Protein AF-A0A2V9NU51-F1 (afdb_monomer_lite)

Radius of gyration: 13.66 Å; chains: 1; bounding box: 35×19×33 Å

pLDDT: mean 82.83, std 7.68, range [56.47, 93.12]

Sequence (62 aa):
AEELIPLIDEDSQPALWVLVTIYRGLLEKIVRLNYDVFTRKVSLSVWEKLRILSQGLLQRIL

Structure (mmCIF, N/CA/C/O backbone):
data_AF-A0A2V9NU51-F1
#
_entry.id   AF-A0A2V9NU51-F1
#
loop_
_atom_site.group_PDB
_atom_site.id
_atom_site.type_symbol
_atom_site.label_atom_id
_atom_site.label_alt_id
_atom_site.label_comp_id
_atom_site.label_asym_id
_atom_site.label_entity_id
_atom_site.label_seq_id
_atom_site.pdbx_PDB_ins_code
_atom_site.Cartn_x
_atom_site.Cartn_y
_atom_site.Cartn_z
_atom_site.occupancy
_atom_site.B_iso_or_equiv
_atom_site.auth_seq_id
_atom_site.auth_comp_id
_atom_site.auth_asym_id
_atom_site.auth_atom_id
_atom_site.pdbx_PDB_model_num
ATOM 1 N N . ALA A 1 1 ? -4.116 -9.959 -9.819 1.00 63.16 1 ALA A N 1
ATOM 2 C CA . ALA A 1 1 ? -3.655 -8.667 -10.370 1.00 63.16 1 ALA A CA 1
ATOM 3 C C . ALA A 1 1 ? -2.296 -8.816 -11.032 1.00 63.16 1 ALA A C 1
ATOM 5 O O . A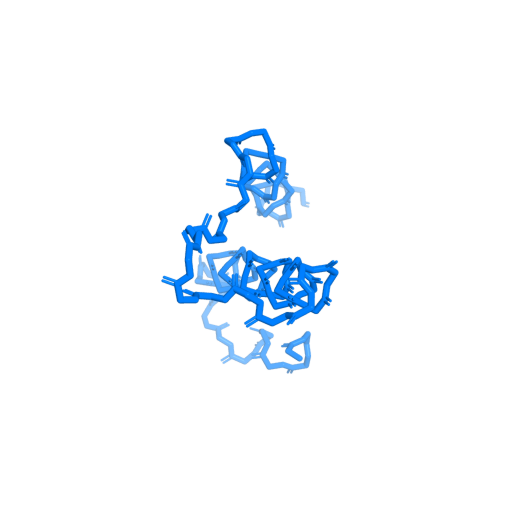LA A 1 1 ? -2.111 -8.241 -12.089 1.00 63.16 1 ALA A O 1
ATOM 6 N N . GLU A 1 2 ? -1.390 -9.611 -10.460 1.00 70.06 2 GLU A N 1
ATOM 7 C CA . GLU A 1 2 ? -0.062 -9.885 -11.032 1.00 70.06 2 GLU A CA 1
ATOM 8 C C . GLU A 1 2 ? -0.113 -10.399 -12.478 1.00 70.06 2 GLU A C 1
ATOM 10 O O . GLU A 1 2 ? 0.702 -9.983 -13.281 1.00 70.06 2 GLU A O 1
ATOM 15 N N . GLU A 1 3 ? -1.128 -11.179 -12.855 1.00 77.31 3 GLU A N 1
ATOM 16 C CA . GLU A 1 3 ? -1.310 -11.653 -14.240 1.00 77.31 3 GLU A CA 1
ATOM 17 C C . GLU A 1 3 ? -1.787 -10.571 -15.228 1.00 77.31 3 GLU A C 1
ATOM 19 O O . GLU A 1 3 ? -1.630 -10.724 -16.434 1.00 77.31 3 GLU A O 1
ATOM 24 N N . LEU A 1 4 ? -2.372 -9.474 -14.735 1.00 80.56 4 LEU A N 1
ATOM 25 C CA . LEU A 1 4 ? -2.911 -8.390 -15.568 1.00 80.56 4 LEU A C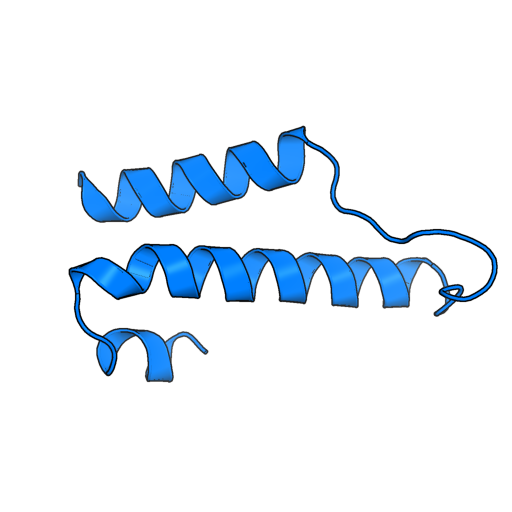A 1
ATOM 26 C C . LEU A 1 4 ? -1.915 -7.242 -15.744 1.00 80.56 4 LEU A C 1
ATOM 28 O O . LEU A 1 4 ? -2.027 -6.483 -16.701 1.00 80.56 4 LEU A O 1
ATOM 32 N N . ILE A 1 5 ? -0.958 -7.104 -14.823 1.00 81.56 5 ILE A N 1
ATOM 33 C CA . ILE A 1 5 ? 0.052 -6.040 -14.858 1.00 81.56 5 ILE A CA 1
ATOM 34 C C . ILE A 1 5 ? 0.899 -6.106 -16.141 1.00 81.56 5 ILE A C 1
ATOM 36 O O . ILE A 1 5 ? 1.020 -5.066 -16.781 1.00 81.56 5 ILE A O 1
ATOM 40 N N . PRO A 1 6 ? 1.385 -7.277 -16.604 1.00 87.19 6 PRO A N 1
ATOM 41 C CA . PRO A 1 6 ? 2.165 -7.369 -17.840 1.00 87.19 6 PRO A CA 1
ATOM 42 C C . PRO A 1 6 ? 1.413 -6.963 -19.115 1.00 87.19 6 PRO A C 1
ATOM 44 O O . PRO A 1 6 ? 2.039 -6.775 -20.152 1.00 87.19 6 PRO A O 1
ATOM 47 N N . LEU A 1 7 ? 0.079 -6.853 -19.067 1.00 89.56 7 LEU A N 1
ATOM 48 C CA . LEU A 1 7 ? -0.747 -6.442 -20.209 1.00 89.56 7 LEU A CA 1
ATOM 49 C C . LEU A 1 7 ? -0.844 -4.917 -20.354 1.00 89.56 7 LEU A C 1
ATOM 51 O O . LEU A 1 7 ? -1.402 -4.421 -21.332 1.00 89.56 7 LEU A O 1
ATOM 55 N N . ILE A 1 8 ? -0.357 -4.179 -19.360 1.00 89.44 8 ILE A N 1
ATOM 56 C CA . ILE A 1 8 ? -0.341 -2.722 -19.337 1.00 89.44 8 ILE A CA 1
ATOM 57 C C . ILE A 1 8 ? 1.003 -2.237 -19.871 1.00 89.44 8 ILE A C 1
ATOM 59 O O . ILE A 1 8 ? 2.023 -2.904 -19.701 1.00 89.44 8 ILE A O 1
ATOM 63 N N . ASP A 1 9 ? 0.993 -1.059 -20.490 1.00 90.75 9 ASP A N 1
ATOM 64 C CA . ASP A 1 9 ? 2.201 -0.352 -20.907 1.00 90.75 9 ASP A CA 1
ATOM 65 C C . ASP A 1 9 ? 3.265 -0.339 -19.793 1.00 90.75 9 ASP A C 1
ATOM 67 O O . ASP A 1 9 ? 2.951 -0.041 -18.637 1.00 90.75 9 ASP A O 1
ATOM 71 N N . GLU A 1 10 ? 4.503 -0.701 -20.143 1.00 85.75 10 GLU A N 1
ATOM 72 C CA . GLU A 1 10 ? 5.601 -0.983 -19.205 1.00 85.75 10 GLU A CA 1
ATOM 73 C C . GLU A 1 10 ? 5.875 0.191 -18.256 1.00 85.75 10 GLU A C 1
ATOM 75 O O . GLU A 1 10 ? 6.041 -0.004 -17.050 1.00 85.75 10 GLU A O 1
ATOM 80 N N . ASP A 1 11 ? 5.791 1.427 -18.759 1.00 84.94 11 ASP A N 1
ATOM 81 C CA . ASP A 1 11 ? 5.979 2.630 -17.949 1.00 84.94 11 ASP A CA 1
ATOM 82 C C . ASP A 1 11 ? 4.870 2.822 -16.904 1.00 84.94 11 ASP A C 1
ATOM 84 O O . ASP A 1 11 ? 5.094 3.427 -15.849 1.00 84.94 11 ASP A O 1
ATOM 88 N N . SER A 1 12 ? 3.683 2.282 -17.175 1.00 86.75 12 SER A N 1
ATOM 89 C CA . SER A 1 12 ? 2.491 2.397 -16.333 1.00 86.75 12 SER A CA 1
ATOM 90 C C . SER A 1 12 ? 2.347 1.245 -15.325 1.00 86.75 12 SER A C 1
ATOM 92 O O . SER A 1 12 ? 1.608 1.377 -14.341 1.00 86.75 12 SER A O 1
ATOM 94 N N . GLN A 1 13 ? 3.065 0.130 -15.512 1.00 89.25 13 GLN A N 1
ATOM 95 C CA . GLN A 1 13 ? 2.992 -1.050 -14.639 1.00 89.25 13 GLN A CA 1
ATOM 96 C C . GLN A 1 13 ? 3.336 -0.757 -13.167 1.00 89.25 13 GLN A C 1
ATOM 98 O O . GLN A 1 13 ? 2.560 -1.172 -12.297 1.00 89.25 13 GLN A O 1
ATOM 103 N N . PRO A 1 14 ? 4.405 -0.000 -12.834 1.00 85.62 14 PRO A N 1
ATOM 104 C CA . PRO A 1 14 ? 4.746 0.278 -11.438 1.00 85.62 14 PRO A CA 1
ATOM 105 C C . PRO A 1 14 ? 3.663 1.094 -10.729 1.00 85.62 14 PRO A C 1
ATOM 107 O O . PRO A 1 14 ? 3.324 0.825 -9.577 1.00 85.62 14 PRO A O 1
ATOM 110 N N . ALA A 1 15 ? 3.070 2.067 -11.426 1.00 85.50 15 ALA A N 1
ATOM 111 C CA . ALA A 1 15 ? 1.995 2.886 -10.876 1.00 85.50 15 ALA A CA 1
ATOM 112 C C . ALA A 1 15 ? 0.751 2.039 -10.568 1.00 85.50 15 ALA A C 1
ATOM 114 O O . ALA A 1 15 ? 0.162 2.164 -9.489 1.00 85.50 15 ALA A O 1
ATOM 115 N N . LEU A 1 16 ? 0.381 1.133 -11.480 1.00 87.38 16 LEU A N 1
ATOM 116 C CA . LEU A 1 16 ? -0.737 0.219 -11.264 1.00 87.38 16 LEU A CA 1
ATOM 117 C C . LEU A 1 16 ? -0.455 -0.767 -10.124 1.00 87.38 16 LEU A C 1
ATOM 119 O O . LEU A 1 16 ? -1.326 -0.998 -9.281 1.00 87.38 16 LEU A O 1
ATOM 123 N N . TRP A 1 17 ? 0.760 -1.313 -10.056 1.00 87.56 17 TRP A N 1
ATOM 124 C CA . TRP A 1 17 ? 1.176 -2.202 -8.975 1.00 87.56 17 TRP A CA 1
ATOM 125 C C . TRP A 1 17 ? 1.074 -1.517 -7.605 1.00 87.56 17 TRP A C 1
ATOM 127 O O . TRP A 1 17 ? 0.495 -2.080 -6.669 1.00 87.56 17 TRP A O 1
ATOM 137 N N . VAL A 1 18 ? 1.558 -0.272 -7.494 1.00 85.75 18 VAL A N 1
ATOM 138 C CA . VAL A 1 18 ? 1.443 0.540 -6.272 1.00 85.75 18 VAL A CA 1
ATOM 139 C C . VAL A 1 18 ? -0.024 0.736 -5.893 1.00 85.75 18 VAL A C 1
ATOM 141 O O . VAL A 1 18 ? -0.390 0.531 -4.734 1.00 85.75 18 VAL A O 1
ATOM 144 N N . LEU A 1 19 ? -0.876 1.097 -6.857 1.00 86.94 19 LEU A N 1
ATOM 145 C CA . LEU A 1 19 ? -2.301 1.325 -6.621 1.00 86.94 19 LEU A CA 1
ATOM 146 C C . LEU A 1 19 ? -2.990 0.069 -6.077 1.00 86.94 19 LEU A C 1
ATOM 148 O O . LEU A 1 19 ? -3.662 0.136 -5.046 1.00 86.94 19 LEU A O 1
ATOM 152 N N . VAL A 1 20 ? -2.786 -1.079 -6.727 1.00 89.25 20 VAL A N 1
ATOM 153 C CA . VAL A 1 20 ? -3.365 -2.363 -6.303 1.00 89.25 20 VAL A CA 1
ATOM 154 C C . VAL A 1 20 ? -2.877 -2.750 -4.909 1.00 89.25 20 VAL A C 1
ATOM 156 O O . VAL A 1 20 ? -3.673 -3.182 -4.073 1.00 89.25 20 VAL A O 1
ATOM 159 N N . THR A 1 21 ? -1.585 -2.570 -4.637 1.00 86.62 21 THR A N 1
ATOM 160 C CA . THR A 1 21 ? -0.974 -2.902 -3.344 1.00 86.62 21 THR A CA 1
ATOM 161 C C . THR A 1 21 ? -1.541 -2.041 -2.217 1.00 86.62 21 THR A C 1
ATOM 163 O O . THR A 1 21 ? -1.940 -2.567 -1.176 1.00 86.62 21 THR A O 1
ATOM 166 N N . ILE A 1 22 ? -1.665 -0.727 -2.435 1.00 85.81 22 ILE A N 1
ATOM 167 C CA . ILE A 1 22 ? -2.295 0.189 -1.475 1.00 85.81 22 ILE A CA 1
ATOM 168 C C . ILE A 1 22 ? -3.741 -0.231 -1.206 1.00 85.81 22 ILE A C 1
ATOM 170 O O . ILE A 1 22 ? -4.159 -0.295 -0.048 1.00 85.81 22 ILE A O 1
ATOM 174 N N . TYR A 1 23 ? -4.507 -0.533 -2.256 1.00 89.38 23 TYR A N 1
ATOM 175 C CA . TYR A 1 23 ? -5.916 -0.885 -2.108 1.00 89.38 23 TYR A CA 1
ATOM 176 C C . TYR A 1 23 ? -6.102 -2.207 -1.357 1.00 89.38 23 TYR A C 1
ATOM 178 O O . TYR A 1 23 ? -6.942 -2.293 -0.463 1.00 89.38 23 TYR A O 1
ATOM 186 N N . ARG A 1 24 ? -5.268 -3.215 -1.641 1.00 88.50 24 ARG A N 1
ATOM 187 C CA . ARG A 1 24 ? -5.251 -4.482 -0.897 1.00 88.50 24 ARG A CA 1
ATOM 188 C C . ARG A 1 24 ? -4.988 -4.257 0.593 1.00 88.50 24 ARG A C 1
ATOM 190 O O . ARG A 1 24 ? -5.752 -4.750 1.418 1.00 88.50 24 ARG A O 1
ATOM 197 N N . GLY A 1 25 ? -3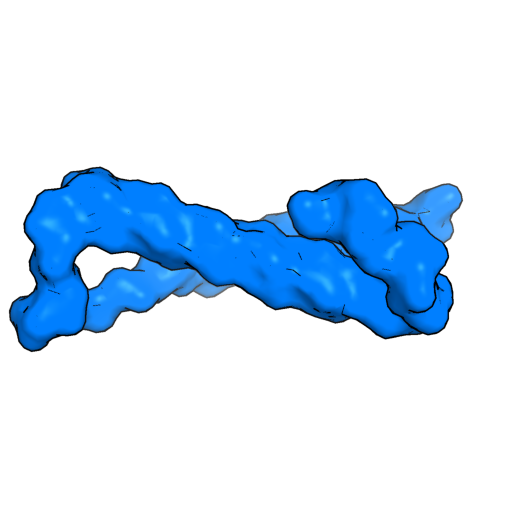.979 -3.455 0.937 1.00 87.62 25 GLY A N 1
ATOM 198 C CA . GLY A 1 25 ? -3.668 -3.138 2.335 1.00 87.62 25 GLY A CA 1
ATOM 199 C C . GLY A 1 25 ? -4.805 -2.402 3.055 1.00 87.62 25 GLY A C 1
ATOM 200 O O . GLY A 1 25 ? -5.072 -2.661 4.229 1.00 87.62 25 GLY A O 1
ATOM 201 N N . LEU A 1 26 ? -5.525 -1.518 2.355 1.00 88.06 26 LEU A N 1
ATOM 202 C CA . LEU A 1 26 ? -6.722 -0.875 2.904 1.00 88.06 26 LEU A CA 1
ATOM 203 C C . LEU A 1 26 ? -7.826 -1.895 3.195 1.00 88.06 26 LEU A C 1
ATOM 205 O O . LEU A 1 26 ? -8.381 -1.872 4.292 1.00 88.06 26 LEU A O 1
ATOM 209 N N . LEU A 1 27 ? -8.113 -2.800 2.257 1.00 91.44 27 LEU A N 1
ATOM 210 C CA . LEU A 1 27 ? -9.131 -3.839 2.437 1.00 91.44 27 LEU A CA 1
ATOM 211 C C . LEU A 1 27 ? -8.797 -4.759 3.619 1.00 91.44 27 LEU A C 1
ATOM 213 O O . LEU A 1 27 ? -9.650 -4.994 4.471 1.00 91.44 27 LEU A O 1
ATOM 217 N N . GLU A 1 28 ? -7.546 -5.204 3.745 1.00 90.94 28 GLU A N 1
ATOM 218 C CA . GLU A 1 28 ? -7.101 -6.011 4.889 1.00 90.94 28 GLU A CA 1
ATOM 219 C C . GLU A 1 28 ? -7.271 -5.270 6.222 1.00 90.94 28 GLU A C 1
ATOM 221 O O . GLU A 1 28 ? -7.693 -5.849 7.227 1.00 90.94 28 GLU A O 1
ATOM 226 N N . LYS A 1 29 ? -6.982 -3.965 6.244 1.00 88.38 29 LYS A N 1
ATOM 227 C CA . LYS A 1 29 ? -7.151 -3.135 7.438 1.00 88.38 29 LYS A CA 1
ATOM 228 C C . LYS A 1 29 ? -8.622 -2.937 7.799 1.00 88.38 29 LYS A C 1
ATOM 230 O O . LYS A 1 29 ? -8.946 -2.952 8.982 1.00 88.38 29 LYS A O 1
ATOM 235 N N . ILE A 1 30 ? -9.505 -2.800 6.809 1.00 90.19 30 ILE A N 1
ATOM 236 C CA . ILE A 1 30 ? -10.960 -2.748 7.016 1.00 90.19 30 ILE A CA 1
ATOM 237 C C . ILE A 1 30 ? -11.439 -4.035 7.698 1.00 90.19 30 ILE A C 1
ATOM 239 O O . ILE A 1 30 ? -12.147 -3.957 8.700 1.00 90.19 30 ILE A O 1
ATOM 243 N N . VAL A 1 31 ? -10.992 -5.204 7.224 1.00 93.12 31 VAL A N 1
ATOM 244 C CA . VAL A 1 31 ? -11.324 -6.500 7.844 1.00 93.12 31 VAL A CA 1
ATOM 245 C C . VAL A 1 31 ? -10.848 -6.549 9.301 1.00 93.12 31 VAL A C 1
ATOM 247 O O . VAL A 1 31 ? -11.626 -6.885 10.190 1.00 93.12 31 VAL A O 1
ATOM 250 N N . ARG A 1 32 ? -9.600 -6.143 9.579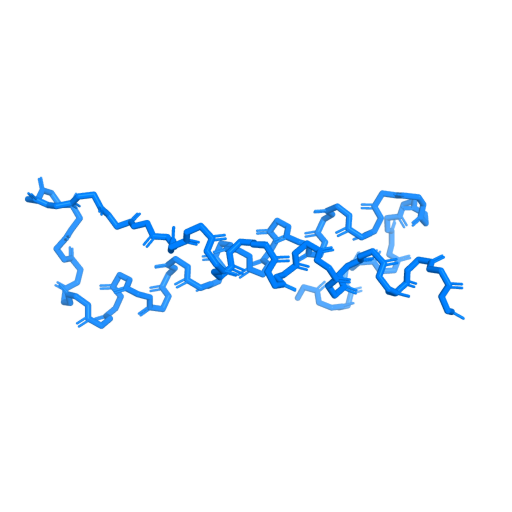 1.00 91.38 32 ARG A N 1
ATOM 251 C CA . ARG A 1 32 ? -9.044 -6.101 10.951 1.00 91.38 32 ARG A CA 1
ATOM 252 C C . ARG A 1 32 ? -9.780 -5.138 11.882 1.00 91.38 32 ARG A C 1
ATOM 254 O O . ARG A 1 32 ? -9.755 -5.323 13.094 1.00 91.38 32 ARG A O 1
ATOM 261 N N . LEU A 1 33 ? -10.413 -4.109 11.329 1.00 90.50 33 LEU A N 1
ATOM 262 C CA . LEU A 1 33 ? -11.214 -3.133 12.065 1.00 90.50 33 LEU A CA 1
ATOM 263 C C . LEU A 1 33 ? -12.697 -3.530 12.139 1.00 90.50 33 LEU A C 1
ATOM 265 O O . LEU A 1 33 ? -13.531 -2.680 12.439 1.00 90.50 33 LEU A O 1
ATOM 269 N N . ASN A 1 34 ? -13.033 -4.802 11.886 1.00 92.31 34 ASN A N 1
ATOM 270 C CA . ASN A 1 34 ? -14.403 -5.325 11.885 1.00 92.31 34 ASN A CA 1
ATOM 271 C C . ASN A 1 34 ? -15.347 -4.537 10.967 1.00 92.31 34 ASN A C 1
ATOM 273 O O . ASN A 1 34 ? -16.512 -4.331 11.295 1.00 92.31 34 ASN A O 1
ATOM 277 N N . TYR A 1 35 ? -14.838 -4.088 9.817 1.00 91.75 35 TYR A N 1
ATOM 278 C CA . TYR A 1 35 ? -15.598 -3.321 8.830 1.00 91.75 35 TYR A CA 1
ATOM 279 C C . TYR A 1 35 ? -16.158 -1.989 9.354 1.00 91.75 35 TYR A C 1
ATOM 281 O O . TYR A 1 35 ? -17.059 -1.418 8.739 1.00 91.75 35 TYR A O 1
ATOM 289 N N . ASP A 1 36 ? -15.602 -1.448 10.444 1.00 88.88 36 ASP A N 1
ATOM 290 C CA . ASP A 1 36 ? -15.937 -0.110 10.935 1.00 88.88 36 ASP A CA 1
ATOM 291 C C . ASP A 1 36 ? -15.347 0.966 10.009 1.00 88.88 36 ASP A C 1
ATOM 293 O O . ASP A 1 36 ? -14.281 1.534 10.250 1.00 88.88 36 ASP A O 1
ATOM 297 N N . VAL A 1 37 ? -16.045 1.204 8.901 1.00 87.75 37 VAL A N 1
ATOM 298 C CA . VAL A 1 37 ? -15.735 2.241 7.906 1.00 87.75 37 VAL A CA 1
ATOM 299 C C . VAL A 1 37 ? -16.595 3.493 8.075 1.00 87.75 37 VAL A C 1
ATOM 301 O O . VAL A 1 37 ? -16.318 4.510 7.443 1.00 87.75 37 VAL A O 1
ATOM 304 N N . PHE A 1 38 ? -17.628 3.434 8.921 1.00 88.19 38 PHE A N 1
ATOM 305 C CA . PHE A 1 38 ? -18.561 4.540 9.145 1.00 88.19 38 PHE A CA 1
ATOM 306 C C . PHE A 1 38 ? -18.121 5.456 10.290 1.00 88.19 38 PHE A C 1
ATOM 308 O O . PHE A 1 38 ? -18.349 6.662 10.216 1.00 88.19 38 PHE A O 1
ATOM 315 N N . THR A 1 39 ? -17.472 4.924 11.333 1.00 87.94 39 THR A N 1
ATOM 316 C CA . THR A 1 39 ? -17.071 5.718 12.507 1.00 87.94 39 THR A CA 1
ATOM 317 C C . THR A 1 39 ? -15.624 6.208 12.422 1.00 87.94 39 THR A C 1
ATOM 319 O O . THR A 1 39 ? -15.264 7.192 13.068 1.00 87.94 39 THR A O 1
ATOM 322 N N . ARG A 1 40 ? -14.776 5.571 11.604 1.00 81.38 40 ARG A N 1
ATOM 323 C CA . ARG A 1 40 ? -13.361 5.943 11.458 1.00 81.38 40 ARG A CA 1
ATOM 324 C C . ARG A 1 40 ? -12.888 5.891 10.011 1.00 81.38 40 ARG A C 1
ATOM 326 O O . ARG A 1 40 ? -13.249 5.009 9.238 1.00 81.38 40 ARG A O 1
ATOM 333 N N . LYS A 1 41 ? -11.981 6.805 9.658 1.00 83.25 41 LYS A N 1
ATOM 334 C CA . LYS A 1 41 ? -11.287 6.761 8.368 1.00 83.25 41 LYS A CA 1
ATOM 335 C C . LYS A 1 41 ? -10.205 5.684 8.403 1.00 83.25 41 LYS A C 1
ATOM 337 O O . LYS A 1 41 ? -9.191 5.844 9.083 1.00 83.25 41 LYS A O 1
ATOM 342 N N . VAL A 1 42 ? -10.385 4.617 7.630 1.00 81.12 42 VAL A N 1
ATOM 343 C CA . VAL A 1 42 ? -9.338 3.610 7.430 1.00 81.12 42 VAL A CA 1
ATOM 344 C C . VAL A 1 42 ? -8.312 4.149 6.434 1.00 81.12 42 VAL A C 1
ATOM 346 O O . VAL A 1 42 ? -8.626 4.439 5.283 1.00 81.12 42 VAL A O 1
ATOM 349 N N . SER A 1 43 ? -7.071 4.319 6.880 1.00 80.69 43 SER A N 1
ATOM 350 C CA . SER A 1 43 ? -5.961 4.761 6.036 1.00 80.69 43 SER A CA 1
ATOM 351 C C . SER A 1 43 ? -4.713 3.928 6.302 1.00 80.69 43 SER A C 1
ATOM 353 O O . SER A 1 43 ? -4.478 3.477 7.426 1.00 80.69 43 SER A O 1
ATOM 355 N N . LEU A 1 44 ? -3.894 3.735 5.269 1.00 76.56 44 LEU A N 1
ATOM 356 C CA . LEU A 1 44 ? -2.499 3.351 5.464 1.00 76.56 44 LEU A CA 1
ATOM 357 C C . LEU A 1 44 ? -1.731 4.544 6.035 1.00 76.56 44 LEU A C 1
ATOM 359 O O . LEU A 1 44 ? -1.969 5.695 5.645 1.00 76.56 44 LEU A O 1
ATOM 363 N N . SER A 1 45 ? -0.811 4.256 6.947 1.00 80.50 45 SER A N 1
ATOM 364 C CA . SER A 1 45 ? 0.153 5.227 7.445 1.00 80.50 45 SER A CA 1
ATOM 365 C C . SER A 1 45 ? 1.017 5.762 6.302 1.00 80.50 45 SER A C 1
ATOM 367 O O . SER A 1 45 ? 1.192 5.127 5.258 1.00 80.50 45 SER A O 1
ATOM 369 N N . VAL A 1 46 ? 1.578 6.954 6.500 1.00 76.44 46 VAL A N 1
ATOM 370 C CA . VAL A 1 46 ? 2.497 7.570 5.531 1.00 76.44 46 VAL A CA 1
ATOM 371 C C . VAL A 1 46 ? 3.696 6.652 5.261 1.00 76.44 46 VAL A C 1
ATOM 373 O O . VAL A 1 46 ? 4.098 6.500 4.113 1.00 76.44 46 VAL A O 1
ATOM 376 N N . TRP A 1 47 ? 4.195 5.958 6.286 1.00 73.12 47 TRP A N 1
ATOM 377 C CA . TRP A 1 47 ? 5.293 4.996 6.170 1.00 73.12 47 TRP A CA 1
ATOM 378 C C . TRP A 1 47 ? 4.956 3.777 5.309 1.00 73.12 47 TRP A C 1
ATOM 380 O O . TRP A 1 47 ? 5.773 3.373 4.484 1.00 73.12 47 TRP A O 1
ATOM 390 N N . GLU A 1 48 ? 3.751 3.217 5.445 1.00 77.19 48 GLU A N 1
ATOM 391 C CA . GLU A 1 48 ? 3.296 2.107 4.595 1.00 77.19 48 GLU A CA 1
ATOM 392 C C . GLU A 1 48 ? 3.218 2.541 3.127 1.00 77.19 48 GLU A C 1
ATOM 394 O O . GLU A 1 48 ? 3.701 1.833 2.247 1.00 77.19 48 GLU A O 1
ATOM 399 N N . LYS A 1 49 ? 2.697 3.745 2.859 1.00 78.38 49 LYS A N 1
ATOM 400 C CA . LYS A 1 49 ? 2.651 4.296 1.496 1.00 78.38 49 LYS A CA 1
ATOM 401 C C . LYS A 1 49 ? 4.050 4.519 0.917 1.00 78.38 49 LYS A C 1
ATOM 403 O O . LYS A 1 49 ? 4.290 4.152 -0.228 1.00 78.38 49 LYS A O 1
ATOM 408 N N . LEU A 1 50 ? 4.974 5.081 1.700 1.00 79.50 50 LEU A N 1
ATOM 409 C CA . LEU A 1 50 ? 6.350 5.346 1.263 1.00 79.50 50 LEU A CA 1
ATOM 410 C C . LEU A 1 50 ? 7.132 4.062 0.970 1.00 79.50 50 LEU A C 1
ATOM 412 O O . LEU A 1 50 ? 7.878 4.021 -0.004 1.00 79.50 50 LEU A O 1
ATOM 416 N N . ARG A 1 51 ? 6.930 3.004 1.764 1.00 81.75 51 ARG A N 1
ATOM 417 C CA . ARG A 1 51 ? 7.557 1.697 1.522 1.00 81.75 51 ARG A CA 1
ATOM 418 C C . ARG A 1 51 ? 7.050 1.040 0.236 1.00 81.75 51 ARG A C 1
ATOM 420 O O . ARG A 1 51 ? 7.842 0.470 -0.504 1.00 81.75 51 ARG A O 1
ATOM 427 N N . ILE A 1 52 ? 5.750 1.128 -0.044 1.00 77.44 52 ILE A N 1
ATOM 428 C CA . ILE A 1 52 ? 5.176 0.582 -1.285 1.00 77.44 52 ILE A CA 1
ATOM 429 C C . ILE A 1 52 ? 5.702 1.366 -2.497 1.00 77.44 52 ILE A C 1
ATOM 431 O O . ILE A 1 52 ? 6.098 0.771 -3.496 1.00 77.44 52 ILE A O 1
ATOM 435 N N . LEU A 1 53 ? 5.772 2.698 -2.400 1.00 79.06 53 LEU A N 1
ATOM 436 C CA . LEU A 1 53 ? 6.3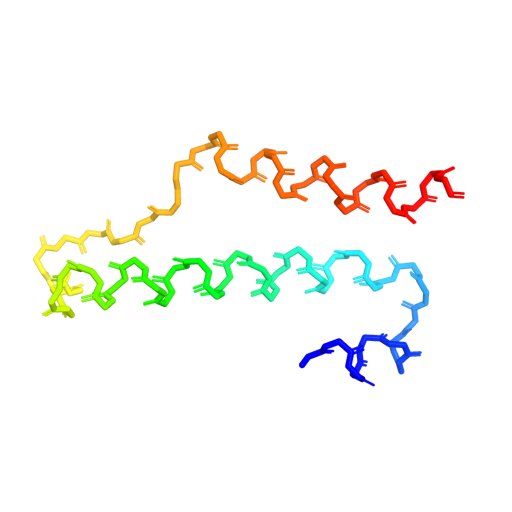22 3.543 -3.464 1.00 79.06 53 LEU A CA 1
ATOM 437 C C . LEU A 1 53 ? 7.795 3.232 -3.749 1.00 79.06 53 LEU A C 1
ATOM 439 O O . LEU A 1 53 ? 8.177 3.140 -4.913 1.00 79.06 53 LEU A O 1
ATOM 443 N N . SER A 1 54 ? 8.617 3.035 -2.712 1.00 79.62 54 SER A N 1
ATOM 444 C CA . SER A 1 54 ? 10.029 2.698 -2.909 1.00 79.62 54 SER A CA 1
ATOM 445 C C . SER A 1 54 ? 10.220 1.316 -3.538 1.00 79.62 54 SER A C 1
ATOM 447 O O . SER A 1 54 ? 11.115 1.159 -4.361 1.00 79.62 54 SER A O 1
ATOM 449 N N . GLN A 1 55 ? 9.361 0.336 -3.236 1.00 77.06 55 GLN A N 1
ATOM 450 C CA . GLN A 1 55 ? 9.381 -0.975 -3.897 1.00 77.06 55 GLN A CA 1
ATOM 451 C C . GLN A 1 55 ? 9.015 -0.890 -5.383 1.00 77.06 55 GLN A C 1
ATOM 453 O O . GLN A 1 55 ? 9.733 -1.451 -6.208 1.00 77.06 55 GLN A O 1
ATOM 458 N N . GLY A 1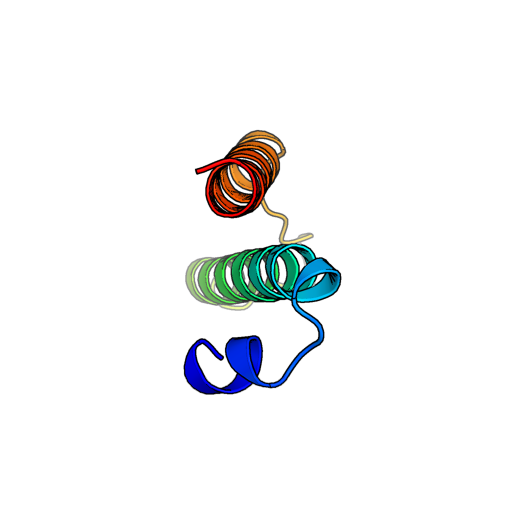 56 ? 7.954 -0.154 -5.731 1.00 74.56 56 GLY A N 1
ATOM 459 C CA . GLY A 1 56 ? 7.569 0.048 -7.132 1.00 74.56 56 GLY A CA 1
ATOM 460 C C . GLY A 1 56 ? 8.627 0.822 -7.927 1.00 74.56 56 GLY A C 1
ATOM 461 O O . GLY A 1 56 ? 8.874 0.519 -9.089 1.00 74.56 56 GLY A O 1
ATOM 462 N N . LEU A 1 57 ? 9.307 1.784 -7.293 1.00 76.06 57 LEU A N 1
ATOM 463 C CA . LEU A 1 57 ? 10.410 2.515 -7.919 1.00 76.06 57 LEU A CA 1
ATOM 464 C C . LEU A 1 57 ? 11.642 1.625 -8.137 1.00 76.06 57 LEU A C 1
ATOM 466 O O . LEU A 1 57 ? 12.262 1.700 -9.193 1.00 76.06 57 LEU A O 1
ATOM 470 N N . LEU A 1 58 ? 11.986 0.768 -7.171 1.00 76.75 58 LEU A N 1
ATOM 471 C CA . LEU A 1 58 ? 13.097 -0.176 -7.313 1.00 76.75 58 LEU A CA 1
ATOM 472 C C . LEU A 1 58 ? 12.854 -1.189 -8.438 1.00 76.75 58 LEU A C 1
ATOM 474 O O . LEU A 1 58 ? 13.790 -1.470 -9.172 1.00 76.75 58 LEU A O 1
ATOM 478 N N . GLN A 1 59 ? 11.616 -1.663 -8.627 1.00 70.44 59 GLN A N 1
ATOM 479 C CA . GLN A 1 59 ? 11.245 -2.531 -9.759 1.00 70.44 59 GLN A CA 1
ATOM 480 C C . GLN A 1 59 ? 11.418 -1.873 -11.136 1.00 70.44 59 GLN A C 1
ATOM 482 O O . GLN A 1 59 ? 11.464 -2.579 -12.133 1.00 70.44 59 GLN A O 1
ATOM 487 N N . ARG A 1 60 ? 11.469 -0.537 -11.206 1.00 68.25 60 ARG A N 1
ATOM 488 C CA . ARG A 1 60 ? 11.704 0.206 -12.453 1.00 68.25 60 ARG A CA 1
ATOM 489 C C . ARG A 1 60 ? 13.192 0.481 -12.710 1.00 68.25 60 ARG A C 1
ATOM 491 O O . ARG A 1 60 ? 13.564 0.757 -13.843 1.00 68.25 60 ARG A O 1
ATOM 498 N N . ILE A 1 61 ? 14.018 0.509 -11.661 1.00 66.88 61 ILE A N 1
ATOM 499 C CA . ILE A 1 61 ? 15.438 0.899 -11.744 1.00 66.88 61 ILE A CA 1
ATOM 500 C C . ILE A 1 61 ? 16.365 -0.323 -11.854 1.00 66.88 61 ILE A C 1
ATOM 502 O O . ILE A 1 61 ? 17.433 -0.205 -12.455 1.00 66.88 61 ILE A O 1
ATOM 506 N N . LEU A 1 62 ? 15.984 -1.455 -11.252 1.00 56.47 62 LEU A N 1
ATOM 507 C CA . LEU A 1 62 ? 16.687 -2.743 -11.325 1.00 56.47 62 LEU A CA 1
ATOM 508 C C . LEU A 1 62 ? 16.093 -3.621 -12.424 1.00 56.47 62 LEU A C 1
ATOM 510 O O . LEU A 1 62 ? 16.900 -4.276 -13.118 1.00 56.47 62 LEU A O 1
#

Secondary structure (DSSP, 8-state):
-TTTGGGS-GGGHHHHHHHHHHHHHHHHHHHHTTT--SSS-----HHHHHHHHHHHHHHHH-

Foldseek 3Di:
DVVCLVVDDPVCSLVVQLVVVQVVVQVVQCVVVVVPVPPDPRHDDPVVSVVSNVVSVVVVVD